Protein AF-A0A960TNL7-F1 (afdb_monomer_lite)

pLDDT: mean 84.26, std 13.71, range [48.0, 95.0]

Secondary structure (DSSP, 8-state):
-HHHHHHHHHHHHHHHHHHHHHHHHHHHHHHHHHHHHHHHHHHHHHHHHHHHHHHTT--HHHHHHHHT--HHHHHHHHH--S-------

Sequence (89 aa):
KKKMKDKMNHASQLKSKKNRGIEIGKEIGKEQGIEIGKEQGKLEGLKKGLLALHSIGKSPDEISILLDISLEEVHKILNSDETEEEEEL

Foldseek 3Di:
DVVVVVVVVVVVVVVVVVVVVVVVVVVVVVVVVVVVVVVVVVVVVLLVQLVVCVVVPDDLVVSCVVSVHDSVVSVCSVPVPDDPDPPDD

Structure (mmCIF, N/CA/C/O backbone):
data_AF-A0A960TNL7-F1
#
_entry.id   AF-A0A960TNL7-F1
#
loop_
_atom_site.group_PDB
_atom_site.id
_atom_site.type_symbol
_atom_site.label_atom_id
_atom_site.label_alt_id
_atom_site.label_comp_id
_atom_site.label_asym_id
_atom_site.label_entity_id
_atom_site.label_seq_id
_atom_site.pdbx_PDB_ins_code
_atom_site.Cartn_x
_atom_site.Cartn_y
_atom_site.Cartn_z
_atom_site.occupancy
_atom_site.B_iso_or_equiv
_atom_site.auth_seq_id
_atom_site.auth_comp_id
_atom_site.auth_asym_id
_atom_site.auth_atom_id
_atom_site.pdbx_PDB_model_num
ATOM 1 N N . LYS A 1 1 ? 29.649 5.982 -53.672 1.00 61.44 1 LYS A N 1
ATOM 2 C CA . LYS A 1 1 ? 28.361 6.549 -53.185 1.00 61.44 1 LYS A CA 1
ATOM 3 C C . LYS A 1 1 ? 27.465 5.518 -52.463 1.00 61.44 1 LYS A C 1
ATOM 5 O O . LYS A 1 1 ? 27.028 5.827 -51.365 1.00 61.44 1 LYS A O 1
ATOM 10 N N . LYS A 1 2 ? 27.248 4.294 -52.989 1.00 62.78 2 LYS A N 1
ATOM 11 C CA . LYS A 1 2 ? 26.377 3.248 -52.382 1.00 62.78 2 LYS A CA 1
ATOM 12 C C . LYS A 1 2 ? 26.780 2.822 -50.949 1.00 62.78 2 LYS A C 1
ATOM 14 O O . LYS A 1 2 ? 25.990 2.988 -50.032 1.00 62.78 2 LYS A O 1
ATOM 19 N N . LYS A 1 3 ? 28.060 2.482 -50.721 1.00 63.09 3 LYS A N 1
ATOM 20 C CA . LYS A 1 3 ? 28.597 2.075 -49.398 1.00 63.09 3 LYS A CA 1
ATOM 21 C C . LYS A 1 3 ? 28.419 3.101 -48.257 1.00 63.09 3 LYS A C 1
ATOM 23 O O . LYS A 1 3 ? 28.402 2.709 -47.098 1.00 63.09 3 LYS A O 1
ATOM 28 N N . MET A 1 4 ? 28.320 4.402 -48.558 1.00 63.94 4 MET A N 1
ATOM 29 C CA . MET A 1 4 ? 28.082 5.444 -47.540 1.00 63.94 4 MET A CA 1
ATOM 30 C C . MET A 1 4 ? 26.613 5.494 -47.107 1.00 63.94 4 MET A C 1
ATOM 32 O O . MET A 1 4 ? 26.344 5.624 -45.918 1.00 63.94 4 MET A O 1
ATOM 36 N N . LYS A 1 5 ? 25.672 5.342 -48.053 1.00 63.97 5 LYS A N 1
ATOM 37 C CA . LYS A 1 5 ? 24.229 5.289 -47.761 1.00 63.97 5 LYS A CA 1
ATOM 38 C C . LYS A 1 5 ? 23.872 4.080 -46.894 1.00 63.97 5 LYS A C 1
ATOM 40 O O . LYS A 1 5 ? 23.107 4.230 -45.950 1.00 63.97 5 LYS A O 1
ATOM 45 N N . ASP A 1 6 ? 24.484 2.925 -47.151 1.00 67.88 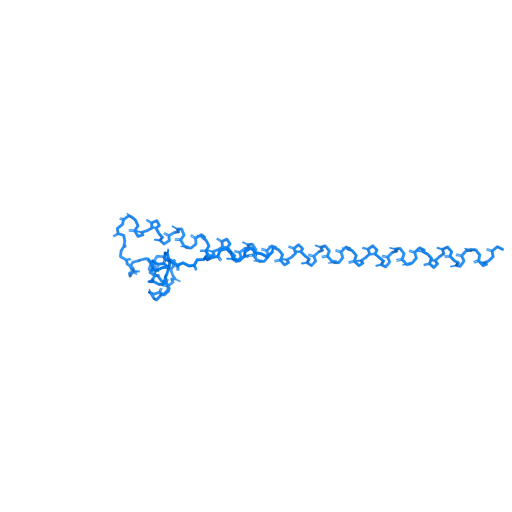6 ASP A N 1
ATOM 46 C CA . ASP A 1 6 ? 24.217 1.702 -46.381 1.00 67.88 6 ASP A CA 1
ATOM 47 C C . ASP A 1 6 ? 24.708 1.812 -44.925 1.00 67.88 6 ASP A C 1
ATOM 49 O O . ASP A 1 6 ? 23.985 1.457 -43.995 1.00 67.88 6 ASP A O 1
ATOM 53 N N . LYS A 1 7 ? 25.898 2.395 -44.700 1.00 66.62 7 LYS A N 1
ATOM 54 C CA . LYS A 1 7 ? 26.417 2.678 -43.347 1.00 66.62 7 LYS A CA 1
ATOM 55 C C . LYS A 1 7 ? 25.550 3.687 -42.591 1.00 66.62 7 LYS A C 1
ATOM 57 O O . LYS A 1 7 ? 25.314 3.523 -41.397 1.00 66.62 7 LYS A O 1
ATOM 62 N N . MET A 1 8 ? 25.066 4.714 -43.287 1.00 65.69 8 MET A N 1
ATOM 63 C CA . MET A 1 8 ? 24.209 5.752 -42.712 1.00 65.69 8 MET A CA 1
ATOM 64 C C . MET A 1 8 ? 22.819 5.200 -42.345 1.00 65.69 8 MET A C 1
ATOM 66 O O . MET A 1 8 ? 22.319 5.481 -41.255 1.00 65.69 8 MET A O 1
ATOM 70 N N . ASN A 1 9 ? 22.250 4.321 -43.179 1.00 73.19 9 ASN A N 1
ATOM 71 C CA . ASN A 1 9 ? 21.028 3.576 -42.861 1.00 73.19 9 ASN A CA 1
ATOM 72 C C . ASN A 1 9 ? 21.225 2.649 -41.654 1.00 73.19 9 ASN A C 1
ATOM 74 O O . ASN A 1 9 ? 20.398 2.652 -40.743 1.00 73.19 9 ASN A O 1
ATOM 78 N N . HIS A 1 10 ? 22.339 1.919 -41.585 1.00 74.88 10 HIS A N 1
ATOM 79 C CA . HIS A 1 10 ? 22.629 1.041 -40.450 1.00 74.88 10 HIS A CA 1
ATOM 80 C C . HIS A 1 10 ? 22.783 1.815 -39.128 1.00 74.88 10 HIS A C 1
ATOM 82 O O . HIS A 1 10 ? 22.181 1.449 -38.119 1.00 74.88 10 HIS A O 1
ATOM 88 N N . ALA A 1 11 ? 23.505 2.940 -39.140 1.00 79.00 11 ALA A N 1
ATOM 89 C CA . ALA A 1 11 ? 23.650 3.807 -37.970 1.00 79.00 11 ALA A CA 1
ATOM 90 C C . ALA A 1 11 ? 22.302 4.383 -37.496 1.00 79.00 11 ALA A C 1
ATOM 92 O O . ALA A 1 11 ? 22.033 4.431 -36.294 1.00 79.00 11 ALA A O 1
ATOM 93 N N . SER A 1 12 ? 21.424 4.769 -38.429 1.00 81.50 12 SER A N 1
ATOM 94 C CA . SER A 1 12 ? 20.083 5.262 -38.093 1.00 81.50 12 SER A CA 1
ATOM 95 C C . SER A 1 12 ? 19.202 4.186 -37.443 1.00 81.50 12 SER A C 1
ATOM 97 O O . SER A 1 12 ? 18.516 4.464 -36.459 1.00 81.50 12 SER A O 1
ATOM 99 N N . GLN A 1 13 ? 19.287 2.938 -37.916 1.00 84.69 13 GLN A N 1
ATOM 100 C CA . GLN A 1 13 ? 18.563 1.806 -37.335 1.00 84.69 13 GLN A CA 1
ATOM 101 C C . GLN A 1 13 ? 19.066 1.469 -35.930 1.00 84.69 13 GLN A C 1
ATOM 103 O O . GLN A 1 13 ? 18.258 1.223 -35.037 1.00 84.69 13 GLN A O 1
ATOM 108 N N . LEU A 1 14 ? 20.383 1.495 -35.705 1.00 85.44 14 LEU A N 1
ATOM 109 C CA . LEU A 1 14 ? 20.959 1.290 -34.372 1.00 85.44 14 LEU A CA 1
ATOM 110 C C . LEU A 1 14 ? 20.506 2.377 -33.392 1.00 85.44 14 LEU A C 1
ATOM 112 O O . LEU A 1 14 ? 20.106 2.066 -32.270 1.00 85.44 14 LEU A O 1
ATOM 116 N N . LYS A 1 15 ? 20.492 3.643 -33.827 1.00 88.50 15 LYS A N 1
ATOM 117 C CA . LYS A 1 15 ? 19.992 4.759 -33.013 1.00 88.50 15 LYS A CA 1
ATOM 118 C C . LYS A 1 15 ? 18.503 4.601 -32.686 1.00 88.50 15 LYS A C 1
ATOM 120 O O . LYS A 1 15 ? 18.114 4.805 -31.542 1.00 88.50 15 LYS A O 1
ATOM 125 N N . SER A 1 16 ? 17.688 4.189 -33.657 1.00 88.62 16 SER A N 1
ATOM 126 C CA . SER A 1 16 ? 16.260 3.921 -33.448 1.00 88.62 16 SER A CA 1
ATOM 127 C C . SER A 1 16 ? 16.028 2.782 -32.448 1.00 88.62 16 SER A C 1
ATOM 129 O O . SER A 1 16 ? 15.243 2.946 -31.517 1.00 88.62 16 SER A O 1
ATOM 131 N N . LYS A 1 17 ? 16.762 1.668 -32.568 1.00 90.50 17 LYS A N 1
ATOM 132 C CA . LYS A 1 17 ? 16.690 0.551 -31.610 1.00 90.50 17 LYS A CA 1
ATOM 133 C C . LYS A 1 17 ? 17.099 0.976 -30.200 1.00 90.50 17 LYS A C 1
ATOM 135 O O . LYS A 1 17 ? 16.417 0.618 -29.245 1.00 90.50 17 LYS A O 1
ATOM 140 N N . LYS A 1 18 ? 18.169 1.769 -30.071 1.00 91.81 18 LYS A N 1
ATOM 141 C CA . LYS A 1 18 ? 18.609 2.326 -28.784 1.00 91.81 18 LYS A CA 1
ATOM 142 C C . LYS A 1 18 ? 17.528 3.209 -28.160 1.00 91.81 18 LYS A C 1
ATOM 144 O O . LYS A 1 18 ? 17.203 3.022 -26.994 1.00 91.81 18 LYS A O 1
ATOM 149 N N . ASN A 1 19 ? 16.968 4.143 -28.927 1.00 93.12 19 ASN A N 1
ATOM 150 C CA . ASN A 1 19 ? 15.915 5.035 -28.438 1.00 93.12 19 ASN A CA 1
ATOM 151 C C . ASN A 1 19 ? 14.688 4.244 -27.984 1.00 93.12 19 ASN A C 1
ATOM 153 O O . ASN A 1 19 ? 14.211 4.462 -26.878 1.00 93.12 19 ASN A O 1
ATOM 157 N N . ARG A 1 20 ? 14.263 3.256 -28.778 1.00 92.56 20 ARG A N 1
ATOM 158 C CA . ARG A 1 20 ? 13.146 2.380 -28.422 1.00 92.56 20 ARG A CA 1
ATOM 159 C C . ARG A 1 20 ? 13.412 1.598 -27.135 1.00 92.56 20 ARG A C 1
ATOM 161 O O . ARG A 1 20 ? 12.525 1.498 -26.302 1.00 92.56 20 ARG A O 1
ATOM 168 N N . GLY A 1 21 ? 14.628 1.083 -26.946 1.00 93.25 21 GLY A N 1
ATOM 169 C CA . GLY A 1 21 ? 15.013 0.426 -25.694 1.00 93.25 21 GLY A CA 1
ATOM 170 C C . GLY A 1 21 ? 14.941 1.362 -24.482 1.00 93.25 21 GLY A C 1
ATOM 171 O O . GLY A 1 21 ? 14.454 0.961 -23.431 1.00 93.25 21 GLY A O 1
ATOM 172 N N . ILE A 1 22 ? 15.365 2.621 -24.636 1.00 94.31 22 ILE A N 1
ATOM 173 C CA . ILE A 1 22 ? 15.272 3.639 -23.576 1.00 94.31 22 ILE A CA 1
ATOM 174 C C . ILE A 1 22 ? 13.811 3.977 -23.260 1.00 94.31 22 ILE A C 1
ATOM 176 O O . ILE A 1 22 ? 13.462 4.094 -22.089 1.00 94.31 22 ILE A O 1
ATOM 180 N N . GLU A 1 23 ? 12.967 4.152 -24.277 1.00 94.50 23 GLU A N 1
ATOM 181 C CA . GLU A 1 23 ? 11.542 4.450 -24.086 1.00 94.50 23 GLU A CA 1
ATOM 182 C C . GLU A 1 23 ? 10.828 3.314 -23.354 1.00 94.50 23 GLU A C 1
ATOM 184 O O . GLU A 1 23 ? 10.161 3.572 -22.356 1.00 94.50 23 GLU A O 1
ATOM 189 N N . ILE A 1 24 ? 11.063 2.064 -23.768 1.00 93.94 24 ILE A N 1
ATOM 190 C CA . ILE A 1 24 ? 10.518 0.880 -23.091 1.00 93.94 24 ILE A CA 1
ATOM 191 C C . ILE A 1 24 ? 10.993 0.824 -21.634 1.00 93.94 24 ILE A C 1
ATOM 193 O O . ILE A 1 24 ? 10.184 0.649 -20.731 1.00 93.94 24 ILE A O 1
ATOM 197 N N . GLY A 1 25 ? 12.292 1.022 -21.382 1.00 92.88 25 GLY A N 1
ATOM 198 C CA . GLY A 1 25 ? 12.828 1.005 -20.018 1.00 92.88 25 GLY A CA 1
ATOM 199 C C . GLY A 1 25 ? 12.218 2.083 -19.116 1.00 92.88 25 GLY A C 1
ATOM 200 O O . GLY A 1 25 ? 11.933 1.821 -17.951 1.00 92.88 25 GLY A O 1
ATOM 201 N N . LYS A 1 26 ? 11.969 3.285 -19.653 1.00 94.88 26 LYS A N 1
ATOM 202 C CA . LYS A 1 26 ? 11.2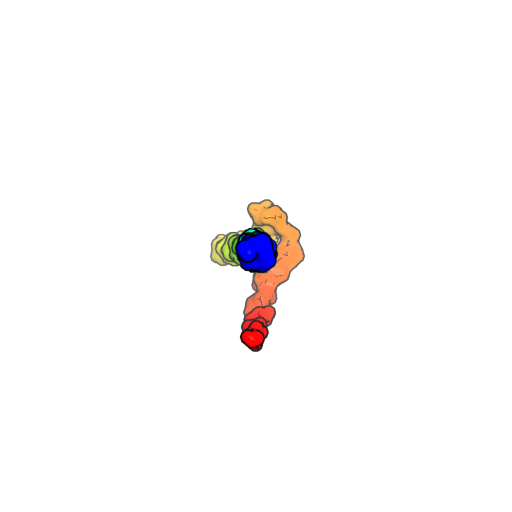90 4.364 -18.918 1.00 94.88 26 LYS A CA 1
ATOM 203 C C . LYS A 1 26 ? 9.835 4.035 -18.609 1.00 94.88 26 LYS A C 1
ATOM 205 O O . LYS A 1 26 ? 9.370 4.366 -17.523 1.00 94.88 26 LYS A O 1
ATOM 210 N N . GLU A 1 27 ? 9.123 3.439 -19.560 1.00 94.19 27 GLU A N 1
ATOM 211 C CA . GLU A 1 27 ? 7.722 3.061 -19.383 1.00 94.19 27 GLU A CA 1
ATOM 212 C C . GLU A 1 27 ? 7.579 1.994 -18.295 1.00 94.19 27 GLU A C 1
ATOM 214 O O . GLU A 1 27 ? 6.850 2.219 -17.330 1.00 94.19 27 GLU A O 1
ATOM 219 N N . ILE A 1 28 ? 8.378 0.923 -18.374 1.00 93.00 28 ILE A N 1
ATO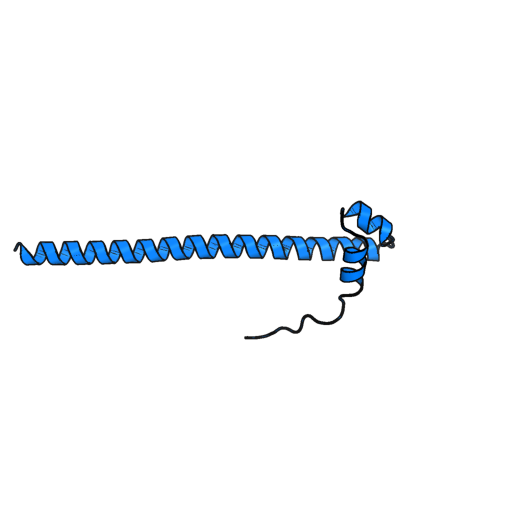M 220 C CA . ILE A 1 28 ? 8.405 -0.148 -17.366 1.00 93.00 28 ILE A CA 1
ATOM 221 C C . ILE A 1 28 ? 8.760 0.415 -15.987 1.00 93.00 28 ILE A C 1
ATOM 223 O O . ILE A 1 28 ? 8.052 0.163 -15.016 1.00 93.00 28 ILE A O 1
ATOM 227 N N . GLY A 1 29 ? 9.828 1.216 -15.891 1.00 93.00 29 GLY A N 1
ATOM 228 C CA . GLY A 1 29 ? 10.245 1.788 -14.609 1.00 93.00 29 GLY A CA 1
ATOM 229 C C . GLY A 1 29 ? 9.181 2.701 -13.993 1.00 93.00 29 GLY A C 1
ATOM 230 O O . GLY A 1 29 ? 8.985 2.696 -12.779 1.00 93.00 29 GLY A O 1
ATOM 231 N N . LYS A 1 30 ? 8.451 3.458 -14.820 1.00 94.75 30 LYS A N 1
ATOM 232 C CA . LYS A 1 30 ? 7.340 4.295 -14.355 1.00 94.75 30 LYS A CA 1
ATOM 233 C C . LYS A 1 30 ? 6.168 3.449 -13.858 1.00 94.75 30 LYS A C 1
ATOM 235 O O . LYS A 1 30 ? 5.601 3.778 -12.820 1.00 94.75 30 LYS A O 1
ATOM 240 N N . GLU A 1 31 ? 5.787 2.411 -14.594 1.00 93.31 31 GLU A N 1
ATOM 241 C CA . GLU A 1 31 ? 4.684 1.524 -14.218 1.00 93.31 31 GLU A CA 1
ATOM 242 C C . GLU A 1 31 ? 4.970 0.824 -12.885 1.00 93.31 31 GLU A C 1
ATOM 244 O O . GLU A 1 31 ? 4.172 0.941 -11.955 1.00 93.31 31 GLU A O 1
ATOM 249 N N . GLN A 1 32 ? 6.162 0.236 -12.747 1.00 90.19 32 GLN A N 1
ATOM 250 C CA . GLN A 1 32 ? 6.613 -0.392 -11.503 1.00 90.19 32 GLN A CA 1
ATOM 251 C C . GLN A 1 32 ? 6.642 0.599 -10.334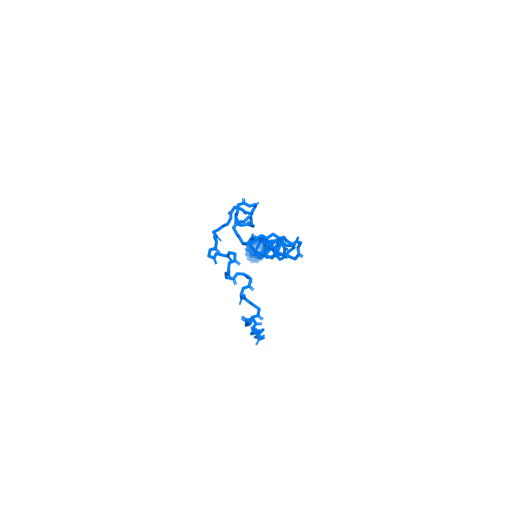 1.00 90.19 32 GLN A C 1
ATOM 253 O O . GLN A 1 32 ? 6.115 0.308 -9.263 1.00 90.19 32 GLN A O 1
ATOM 258 N N . GLY A 1 33 ? 7.200 1.797 -10.537 1.00 91.25 33 GLY A N 1
ATOM 259 C CA . GLY A 1 33 ? 7.239 2.819 -9.489 1.00 91.25 33 GLY A CA 1
ATOM 260 C C . GLY A 1 33 ? 5.847 3.265 -9.026 1.00 91.25 33 GLY A C 1
ATOM 261 O O . GLY A 1 33 ? 5.634 3.486 -7.835 1.00 91.25 33 GLY A O 1
ATOM 262 N N . ILE A 1 34 ? 4.879 3.370 -9.944 1.00 93.38 34 ILE A N 1
ATOM 263 C CA . ILE A 1 34 ? 3.488 3.711 -9.605 1.00 93.38 34 ILE A CA 1
ATOM 264 C C . ILE A 1 34 ? 2.819 2.586 -8.813 1.00 93.38 34 ILE A C 1
ATOM 266 O O . ILE A 1 34 ? 2.069 2.876 -7.882 1.00 93.38 34 ILE A O 1
ATOM 270 N N . GLU A 1 35 ? 3.044 1.328 -9.187 1.00 92.56 35 GLU A N 1
ATOM 271 C CA . GLU A 1 35 ? 2.468 0.173 -8.495 1.00 92.56 35 GLU A CA 1
ATOM 272 C C . GLU A 1 35 ? 2.965 0.092 -7.048 1.00 92.56 35 GLU A C 1
ATOM 274 O O . GLU A 1 35 ? 2.148 0.119 -6.125 1.00 92.56 35 GLU A O 1
ATOM 279 N N . ILE A 1 36 ? 4.288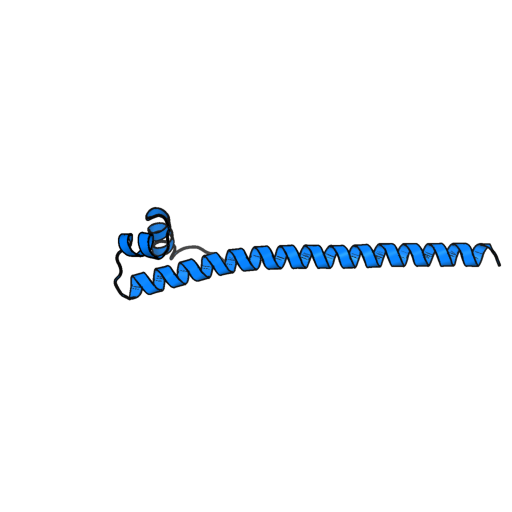 0.150 -6.859 1.00 89.19 36 ILE A N 1
ATOM 280 C CA . ILE A 1 36 ? 4.926 0.163 -5.535 1.00 89.19 36 ILE A CA 1
ATOM 281 C C . ILE A 1 36 ? 4.394 1.330 -4.695 1.00 89.19 36 ILE A C 1
ATOM 283 O O . ILE A 1 36 ? 3.963 1.142 -3.558 1.00 89.19 36 ILE A O 1
ATOM 287 N N . GLY A 1 37 ? 4.357 2.540 -5.266 1.00 89.44 37 GLY A N 1
ATOM 288 C CA . GLY A 1 37 ? 3.884 3.723 -4.548 1.00 89.44 37 GLY A CA 1
ATOM 289 C C . GLY A 1 37 ? 2.407 3.642 -4.146 1.00 89.44 37 GLY A C 1
ATOM 290 O O . GLY A 1 37 ? 2.034 4.102 -3.067 1.00 89.44 37 GLY A O 1
ATOM 291 N N . LYS A 1 38 ? 1.549 3.036 -4.978 1.00 91.19 38 LYS A N 1
ATOM 292 C CA . LYS A 1 38 ? 0.134 2.813 -4.636 1.00 91.19 38 LYS A CA 1
ATOM 293 C C . LYS A 1 38 ? -0.023 1.817 -3.494 1.00 91.19 38 LYS A C 1
ATOM 295 O O . LYS A 1 38 ? -0.857 2.044 -2.618 1.00 91.19 38 LYS A O 1
ATOM 300 N N . GLU A 1 39 ? 0.738 0.729 -3.512 1.00 88.81 39 GLU A N 1
ATOM 301 C CA . GLU A 1 39 ? 0.688 -0.292 -2.466 1.00 88.81 39 GLU A CA 1
ATOM 302 C C . GLU A 1 39 ? 1.179 0.264 -1.124 1.00 88.81 39 GLU A C 1
ATOM 304 O O . GLU A 1 39 ? 0.456 0.188 -0.127 1.00 88.81 39 GLU A O 1
ATOM 309 N N . GLN A 1 40 ? 2.333 0.939 -1.125 1.00 85.81 40 GLN A N 1
ATOM 310 C CA . GLN A 1 40 ? 2.867 1.623 0.055 1.00 85.81 40 GLN A CA 1
ATOM 311 C C . GLN A 1 40 ? 1.892 2.676 0.593 1.00 85.81 40 GLN A C 1
ATOM 313 O O . GLN A 1 40 ? 1.573 2.674 1.781 1.00 85.81 40 GLN A O 1
ATOM 318 N N . GLY A 1 41 ? 1.346 3.532 -0.278 1.00 89.00 41 GLY A N 1
ATOM 319 C CA . GLY A 1 41 ? 0.389 4.561 0.130 1.00 89.00 41 GLY A CA 1
ATOM 320 C C . GLY A 1 41 ? -0.910 3.984 0.703 1.00 89.00 41 GLY A C 1
ATOM 321 O O . GLY A 1 41 ? -1.473 4.545 1.644 1.00 89.00 41 GLY A O 1
ATOM 322 N N . LYS A 1 42 ? -1.382 2.841 0.184 1.00 88.81 42 LYS A N 1
ATOM 323 C CA . LYS A 1 42 ? -2.546 2.137 0.738 1.00 88.81 42 LYS A CA 1
ATOM 324 C C . LYS A 1 42 ? -2.257 1.626 2.151 1.00 88.81 42 LYS A C 1
ATOM 326 O O . LYS A 1 42 ? -3.082 1.839 3.039 1.00 88.81 42 LYS A O 1
ATOM 331 N N . LEU A 1 43 ? -1.105 0.987 2.360 1.00 87.00 43 LEU A N 1
ATOM 332 C CA . LEU 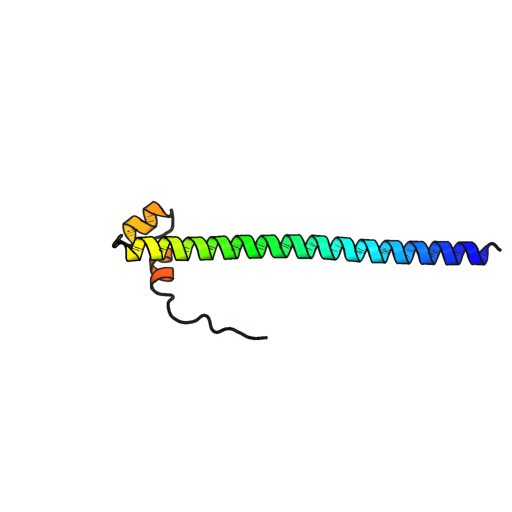A 1 43 ? -0.685 0.489 3.673 1.00 87.00 43 LEU A CA 1
ATOM 333 C C . LEU A 1 43 ? -0.521 1.632 4.681 1.00 87.00 43 LEU A C 1
ATOM 335 O O . LEU A 1 43 ? -1.046 1.555 5.790 1.00 87.00 43 LEU A O 1
ATOM 339 N N . GLU A 1 44 ? 0.142 2.718 4.287 1.00 89.06 44 GLU A N 1
ATOM 340 C CA . GLU A 1 44 ? 0.339 3.889 5.144 1.00 89.06 44 GLU A CA 1
ATOM 341 C C . GLU A 1 44 ? -0.998 4.557 5.504 1.00 89.06 44 GLU A C 1
ATOM 343 O O . GLU A 1 44 ? -1.238 4.899 6.665 1.00 89.06 44 GLU A O 1
ATOM 348 N N . GLY A 1 45 ? -1.902 4.704 4.531 1.00 90.81 45 GLY A N 1
ATOM 349 C CA . GLY A 1 45 ? -3.244 5.240 4.759 1.00 90.81 45 GLY A CA 1
ATOM 350 C C . GLY A 1 45 ? -4.060 4.384 5.729 1.00 90.81 45 GLY A C 1
ATOM 351 O O . GLY A 1 45 ? -4.727 4.923 6.614 1.00 90.81 45 GLY A O 1
ATOM 352 N N . LEU A 1 46 ? -3.960 3.060 5.608 1.00 90.25 46 LEU A N 1
ATOM 353 C CA . LEU A 1 46 ? -4.622 2.108 6.497 1.00 90.25 46 LEU A CA 1
ATOM 354 C C . LEU A 1 46 ? -4.064 2.187 7.923 1.00 90.25 46 LEU A C 1
ATOM 356 O O . LEU A 1 46 ? -4.846 2.337 8.863 1.00 90.25 46 LEU A O 1
ATOM 360 N N . LYS A 1 47 ? -2.731 2.189 8.083 1.00 90.44 47 LYS A N 1
ATOM 361 C CA . LYS A 1 47 ? -2.066 2.385 9.384 1.00 90.44 47 LYS A CA 1
ATOM 362 C C . LYS A 1 47 ? -2.518 3.698 10.040 1.00 90.44 47 LYS A C 1
ATOM 364 O O . LYS A 1 47 ? -2.942 3.694 11.194 1.00 90.44 47 LYS A O 1
ATOM 369 N N . LYS A 1 48 ? -2.508 4.816 9.300 1.00 90.94 48 LYS A N 1
ATOM 370 C CA . LYS A 1 48 ? -2.957 6.129 9.807 1.00 90.94 48 LYS A CA 1
ATOM 371 C C . LYS A 1 48 ? -4.429 6.129 10.216 1.00 90.94 48 LYS A C 1
ATOM 373 O O . LYS A 1 48 ? -4.759 6.666 11.270 1.00 90.94 48 LYS A O 1
ATOM 378 N N . GLY A 1 49 ? -5.308 5.538 9.405 1.00 92.38 49 GLY A N 1
ATOM 379 C CA . GLY A 1 49 ? -6.737 5.437 9.709 1.00 92.38 49 GLY A CA 1
ATOM 380 C C . GLY A 1 49 ? -7.003 4.625 10.976 1.00 92.38 49 GLY A C 1
ATOM 381 O O . GLY A 1 49 ? -7.752 5.063 11.847 1.00 92.38 49 GLY A O 1
ATOM 382 N N . LEU A 1 50 ? -6.329 3.484 11.115 1.00 93.94 50 LEU A N 1
ATOM 383 C CA . LEU A 1 50 ? -6.395 2.638 12.303 1.00 93.94 50 LEU A CA 1
ATOM 384 C C . LEU A 1 50 ? -5.914 3.376 13.556 1.00 93.94 50 LEU A C 1
ATOM 386 O O . LEU A 1 50 ? -6.635 3.402 14.553 1.00 93.94 50 LEU A O 1
ATOM 390 N N . LEU A 1 51 ? -4.741 4.016 13.503 1.00 91.12 51 LEU A N 1
ATOM 391 C CA . LEU A 1 51 ? -4.195 4.766 14.639 1.00 91.12 51 LEU A CA 1
ATOM 392 C C . LEU A 1 51 ? -5.096 5.943 15.023 1.00 91.12 51 LEU A C 1
ATOM 394 O O . LEU A 1 51 ? -5.316 6.190 16.209 1.00 91.12 51 LEU A O 1
ATOM 398 N N . ALA A 1 52 ? -5.676 6.632 14.035 1.00 93.06 52 ALA A N 1
ATOM 399 C CA . ALA A 1 52 ? -6.639 7.698 14.280 1.00 93.06 52 ALA A CA 1
ATOM 400 C C . ALA A 1 52 ? -7.875 7.168 15.027 1.00 93.06 52 ALA A C 1
ATOM 402 O O . ALA A 1 52 ? -8.248 7.732 16.057 1.00 93.06 52 ALA A O 1
ATOM 403 N N . LEU A 1 53 ? -8.468 6.058 14.572 1.00 93.62 53 LEU A N 1
ATOM 404 C CA . LEU A 1 53 ? -9.618 5.435 15.238 1.00 93.62 53 LEU A CA 1
ATOM 405 C C . LEU A 1 53 ? -9.276 4.945 16.655 1.00 93.62 53 LEU A C 1
ATOM 407 O O . LEU A 1 53 ? -10.047 5.158 17.591 1.00 93.62 53 LEU A O 1
ATOM 411 N N . HIS A 1 54 ? -8.104 4.344 16.838 1.00 92.88 54 HIS A N 1
ATOM 412 C CA . HIS A 1 54 ? -7.644 3.916 18.156 1.00 92.88 54 HIS A CA 1
ATOM 413 C C . HIS A 1 54 ? -7.462 5.113 19.105 1.00 92.88 54 HIS A C 1
ATOM 415 O O . HIS A 1 54 ? -7.918 5.080 20.246 1.00 92.88 54 HIS A O 1
ATOM 421 N N . SER A 1 55 ? -6.888 6.219 18.617 1.00 91.00 55 SER A N 1
ATOM 422 C CA . SER A 1 55 ? -6.658 7.428 19.422 1.00 91.00 55 SER A CA 1
ATOM 423 C C . SER A 1 55 ? -7.943 8.134 19.874 1.00 91.00 55 SER A C 1
ATOM 425 O O . SER A 1 55 ? -7.953 8.760 20.933 1.00 91.00 55 SER A O 1
ATOM 427 N N . ILE A 1 56 ? -9.044 8.001 19.125 1.00 94.19 56 ILE A N 1
ATOM 428 C CA . ILE A 1 56 ? -10.370 8.501 19.533 1.00 94.19 56 ILE A CA 1
ATOM 429 C C . ILE A 1 56 ? -11.115 7.530 20.469 1.00 94.19 56 ILE A C 1
ATOM 431 O O . ILE A 1 56 ? -12.267 7.786 20.820 1.00 94.19 56 ILE A O 1
ATOM 435 N N . GLY A 1 57 ? -10.479 6.424 20.874 1.00 92.88 57 GLY A N 1
ATOM 436 C CA . GLY A 1 57 ? -11.012 5.467 21.844 1.00 92.88 57 GLY A CA 1
ATOM 437 C C . GLY A 1 57 ? -11.843 4.331 21.247 1.00 92.88 57 GLY A C 1
ATOM 438 O O . GLY A 1 57 ? -12.598 3.697 21.984 1.00 92.88 57 GLY A O 1
ATOM 439 N N . LYS A 1 58 ? -11.746 4.067 19.935 1.00 94.69 58 LYS A N 1
ATOM 440 C CA . LYS A 1 58 ? -12.398 2.897 19.329 1.00 94.69 58 LYS A CA 1
ATOM 441 C C . LYS A 1 58 ? -11.685 1.611 19.728 1.00 94.69 58 LYS A C 1
ATOM 443 O O . LYS A 1 58 ? -10.456 1.553 19.746 1.00 94.69 58 LYS A O 1
ATOM 448 N N . SER A 1 59 ? -12.472 0.578 20.014 1.00 94.38 59 SER A N 1
ATOM 449 C CA . SER A 1 59 ? -11.936 -0.751 20.312 1.00 94.38 59 SER A CA 1
ATOM 450 C C . SER A 1 59 ? -11.340 -1.412 19.058 1.00 94.38 59 SER A C 1
ATOM 452 O O . SER A 1 59 ? -11.800 -1.132 17.947 1.00 94.38 59 SER A O 1
ATOM 454 N N . PRO A 1 60 ? -10.351 -2.314 19.202 1.00 92.50 60 PRO A N 1
ATOM 455 C CA . PRO A 1 60 ? -9.803 -3.076 18.078 1.00 92.50 60 PRO A CA 1
ATOM 456 C C . PRO A 1 60 ? -10.873 -3.801 17.244 1.00 92.50 60 PRO A C 1
ATOM 458 O O . PRO A 1 60 ? -10.784 -3.812 16.017 1.00 92.50 60 PRO A O 1
ATOM 461 N N . ASP A 1 61 ? -11.920 -4.325 17.888 1.00 94.81 61 ASP A N 1
ATOM 462 C CA . ASP A 1 61 ? -13.066 -4.960 17.227 1.00 94.81 61 ASP A CA 1
ATOM 463 C C . ASP A 1 61 ? -13.861 -3.980 16.352 1.00 94.81 61 ASP A C 1
ATOM 465 O O . ASP A 1 61 ? -14.176 -4.278 15.200 1.00 94.81 61 ASP A O 1
ATOM 469 N N . GLU A 1 62 ? -14.154 -2.776 16.854 1.00 93.75 62 GLU A N 1
ATOM 470 C CA . GLU A 1 62 ? -14.827 -1.743 16.057 1.00 93.75 62 GLU A CA 1
ATOM 471 C C . GLU A 1 62 ? -13.963 -1.284 14.882 1.00 93.75 62 GLU A C 1
ATOM 473 O O . GLU A 1 62 ? -14.480 -1.049 13.792 1.00 93.75 62 GLU A O 1
ATOM 478 N N . ILE A 1 63 ? -12.652 -1.154 15.089 1.00 94.31 63 ILE A N 1
ATOM 479 C CA . ILE A 1 63 ? -11.709 -0.754 14.040 1.00 94.31 63 ILE A CA 1
ATOM 480 C C . ILE A 1 63 ? -11.652 -1.810 12.935 1.00 94.31 63 ILE A C 1
ATOM 482 O O . ILE A 1 63 ? -11.696 -1.451 11.759 1.00 94.31 63 ILE A O 1
ATOM 486 N N . SER A 1 64 ? -11.606 -3.093 13.307 1.00 95.00 64 SER A N 1
ATOM 487 C CA . SER A 1 64 ? -11.650 -4.225 12.374 1.00 95.00 64 SER A CA 1
ATOM 488 C C . SER A 1 64 ? -12.876 -4.148 11.461 1.00 95.00 64 SER A C 1
ATOM 490 O O . SER A 1 64 ? -12.743 -4.262 10.244 1.00 95.00 64 SER A O 1
ATOM 492 N N . ILE A 1 65 ? -14.049 -3.851 12.029 1.00 94.31 65 ILE A N 1
ATOM 493 C CA . ILE A 1 65 ? -15.297 -3.692 11.270 1.00 94.31 65 ILE A CA 1
ATOM 494 C C . ILE A 1 65 ? -15.270 -2.429 10.395 1.00 94.31 65 ILE A C 1
ATOM 496 O O . ILE A 1 65 ? -15.699 -2.468 9.244 1.00 94.31 65 ILE A O 1
ATOM 500 N N . LEU A 1 66 ? -14.791 -1.297 10.923 1.00 93.25 66 LEU A N 1
ATOM 501 C CA . LEU A 1 66 ? -14.799 -0.011 10.213 1.00 93.25 66 LEU A CA 1
ATOM 502 C C . LEU A 1 66 ? -13.840 0.025 9.020 1.00 93.25 66 LEU A C 1
ATOM 504 O O . LEU A 1 66 ? -14.134 0.686 8.024 1.00 93.25 66 LEU A O 1
ATOM 508 N N . LEU A 1 67 ? -12.691 -0.639 9.142 1.00 91.31 67 LEU A N 1
ATOM 509 C CA . LEU A 1 67 ? -11.650 -0.668 8.114 1.00 91.31 67 LEU A CA 1
ATOM 510 C C . LEU A 1 67 ? -11.682 -1.940 7.256 1.00 91.31 67 LEU A C 1
ATOM 512 O O . LEU A 1 67 ? -10.880 -2.039 6.331 1.00 91.31 67 LEU A O 1
ATOM 516 N N . ASP A 1 68 ? -12.601 -2.869 7.542 1.00 93.44 68 ASP A N 1
ATOM 517 C CA . ASP A 1 68 ? -12.731 -4.175 6.879 1.00 93.44 68 ASP A CA 1
ATOM 518 C C . ASP A 1 68 ? -11.399 -4.947 6.836 1.00 93.44 68 ASP A C 1
ATOM 520 O O . ASP A 1 68 ? -10.937 -5.428 5.801 1.00 93.44 68 ASP A O 1
ATOM 524 N N . ILE A 1 69 ? -10.747 -5.017 7.997 1.00 91.44 69 ILE A N 1
ATOM 525 C CA . ILE A 1 69 ? -9.485 -5.736 8.207 1.00 91.44 69 ILE A CA 1
ATOM 526 C C . ILE A 1 69 ? -9.626 -6.716 9.358 1.00 91.44 69 ILE A C 1
ATOM 528 O O . ILE A 1 69 ? -10.453 -6.533 10.250 1.00 91.44 69 ILE A O 1
ATOM 532 N N . SER A 1 70 ? -8.808 -7.764 9.369 1.00 93.69 70 SER A N 1
ATOM 533 C CA . SER A 1 70 ? -8.870 -8.757 10.439 1.00 93.69 70 SER A CA 1
ATOM 534 C C . SER A 1 70 ? -8.404 -8.170 11.774 1.00 93.69 70 SER A C 1
ATOM 536 O O . SER A 1 70 ? -7.526 -7.307 11.827 1.00 93.69 70 SER A O 1
ATOM 538 N N . LEU A 1 71 ? -8.959 -8.682 12.874 1.00 92.88 71 LEU A N 1
ATOM 539 C CA . LEU A 1 71 ? -8.536 -8.296 14.222 1.00 92.88 71 LEU A CA 1
ATOM 540 C C . LEU A 1 71 ? -7.033 -8.552 14.444 1.00 92.88 71 LEU A C 1
ATOM 542 O O . LEU A 1 71 ? -6.354 -7.775 15.109 1.00 92.88 71 LEU A O 1
ATOM 546 N N . GLU A 1 72 ? -6.494 -9.620 13.847 1.00 91.25 72 GLU A N 1
ATOM 547 C CA . GLU A 1 72 ? -5.060 -9.921 13.882 1.00 91.25 72 GLU A CA 1
ATOM 548 C C . GLU A 1 72 ? -4.224 -8.820 13.227 1.00 91.25 72 GLU A C 1
ATOM 550 O O . GLU A 1 72 ? -3.192 -8.438 13.775 1.00 91.25 72 GLU A O 1
ATOM 555 N N . GLU A 1 73 ? -4.652 -8.292 12.077 1.00 89.25 73 GLU A N 1
ATOM 556 C CA . GLU A 1 73 ? -3.961 -7.174 11.428 1.00 89.25 73 GLU A CA 1
ATOM 557 C C . GLU A 1 73 ? -4.057 -5.893 12.251 1.00 89.25 73 GLU A C 1
ATOM 559 O O . GLU A 1 73 ? -3.060 -5.182 12.382 1.00 89.25 73 GLU A O 1
ATOM 564 N N . VAL A 1 74 ? -5.211 -5.640 12.879 1.00 91.88 74 VAL A N 1
ATOM 565 C CA . VAL A 1 74 ? -5.366 -4.507 13.800 1.00 91.88 74 VAL A CA 1
ATOM 566 C C . VAL A 1 74 ? -4.346 -4.596 14.932 1.00 91.88 74 VAL A C 1
ATOM 568 O O . VAL A 1 74 ? -3.616 -3.639 15.192 1.00 91.88 74 VAL A O 1
ATOM 571 N N . HIS A 1 75 ? -4.248 -5.760 15.575 1.00 90.69 75 HIS A N 1
ATOM 572 C CA . HIS A 1 75 ? -3.288 -5.983 16.651 1.00 90.69 75 HIS A CA 1
ATOM 573 C C . HIS A 1 75 ? -1.843 -5.937 16.175 1.00 90.69 75 HIS A C 1
ATOM 575 O O . HIS A 1 75 ? -1.006 -5.400 16.894 1.00 90.69 75 HIS A O 1
ATOM 581 N N . LYS A 1 76 ? -1.526 -6.465 14.990 1.00 89.25 76 LYS A N 1
ATOM 582 C CA . LYS A 1 76 ? -0.178 -6.336 14.430 1.00 89.25 76 LYS A CA 1
ATOM 583 C C . LYS A 1 76 ? 0.189 -4.867 14.325 1.00 89.25 76 LYS A C 1
ATOM 585 O O . LYS A 1 76 ? 1.175 -4.475 14.932 1.00 89.25 76 LYS A O 1
ATOM 590 N N . ILE A 1 77 ? -0.632 -4.052 13.663 1.00 87.62 77 ILE A N 1
ATOM 591 C CA . ILE A 1 77 ? -0.348 -2.628 13.440 1.00 87.62 77 ILE A CA 1
ATOM 592 C C . ILE A 1 77 ? -0.228 -1.860 14.762 1.00 87.62 77 ILE A C 1
ATOM 594 O O . ILE A 1 77 ? 0.717 -1.095 14.919 1.00 87.62 77 ILE A O 1
ATOM 598 N N . LEU A 1 78 ? -1.132 -2.087 15.722 1.00 86.56 78 LEU A N 1
ATOM 599 C CA . LEU A 1 78 ? -1.075 -1.430 17.036 1.00 86.56 78 LEU A CA 1
ATOM 600 C C . LEU A 1 78 ? 0.145 -1.833 17.876 1.00 86.56 78 LEU A C 1
ATOM 602 O O . LEU A 1 78 ? 0.553 -1.069 18.739 1.00 86.56 78 LEU A O 1
ATOM 606 N N . ASN A 1 79 ? 0.708 -3.022 17.646 1.00 84.75 79 ASN A N 1
ATOM 607 C CA . ASN A 1 79 ? 1.891 -3.514 18.355 1.00 84.75 79 ASN A CA 1
ATOM 608 C C . ASN A 1 79 ? 3.191 -3.354 17.540 1.00 84.75 79 ASN A C 1
ATOM 610 O O . ASN A 1 79 ? 4.244 -3.779 18.004 1.00 84.75 79 ASN A O 1
ATOM 614 N N . SER A 1 80 ? 3.137 -2.783 16.329 1.00 71.38 80 SER A N 1
ATOM 615 C CA . SER A 1 80 ? 4.287 -2.664 15.411 1.00 71.38 80 SER A CA 1
ATOM 616 C C . SER A 1 80 ? 5.218 -1.484 15.726 1.00 71.38 80 SER A C 1
ATOM 618 O O . SER A 1 80 ? 6.017 -1.117 14.871 1.00 71.38 80 SER A O 1
ATOM 620 N N . ASP A 1 81 ? 5.137 -0.866 16.908 1.00 58.62 81 ASP A N 1
ATOM 621 C CA . ASP A 1 81 ? 5.944 0.317 17.258 1.00 58.62 81 ASP A CA 1
ATOM 622 C C . ASP A 1 81 ? 7.463 0.048 17.362 1.00 58.62 81 ASP A C 1
ATOM 624 O O . ASP A 1 81 ? 8.233 0.981 17.577 1.00 58.62 81 ASP A O 1
ATOM 628 N N . GLU A 1 82 ? 7.938 -1.185 17.159 1.00 55.69 82 GLU A N 1
ATOM 629 C CA . GLU A 1 82 ? 9.370 -1.486 17.131 1.00 55.69 82 GLU A CA 1
ATOM 630 C C . GLU A 1 82 ? 9.772 -2.205 15.834 1.00 55.69 82 GLU A C 1
ATOM 632 O O . GLU A 1 82 ? 9.243 -3.264 15.506 1.00 55.69 82 GLU A O 1
ATOM 637 N N . THR A 1 83 ? 10.786 -1.654 15.157 1.00 52.44 83 THR A N 1
ATOM 638 C CA . THR A 1 83 ? 11.585 -2.224 14.049 1.00 52.44 83 THR A CA 1
ATOM 639 C C . THR A 1 83 ? 11.085 -2.016 12.615 1.00 52.44 83 THR A C 1
ATOM 641 O O . THR A 1 83 ? 10.699 -2.940 11.912 1.00 52.44 83 THR A O 1
ATOM 644 N N . GLU A 1 84 ? 11.255 -0.799 12.107 1.00 53.53 84 GLU A N 1
ATOM 645 C CA . GLU A 1 84 ? 11.760 -0.638 10.739 1.00 53.53 84 GLU A CA 1
ATOM 646 C C . GLU A 1 84 ? 13.114 0.079 10.870 1.00 53.53 84 GLU A C 1
ATOM 648 O O . GLU A 1 84 ? 13.193 1.304 10.885 1.00 53.53 84 GLU A O 1
ATOM 653 N N . GLU A 1 85 ? 14.176 -0.709 11.103 1.00 51.12 85 GLU A N 1
ATOM 654 C CA . GLU A 1 85 ? 15.546 -0.259 10.848 1.00 51.12 85 GLU A CA 1
ATOM 655 C C . GLU A 1 85 ? 15.619 0.132 9.369 1.00 51.12 85 GLU A C 1
ATOM 657 O O . GLU A 1 85 ? 15.325 -0.672 8.482 1.00 51.12 85 GLU A O 1
ATOM 662 N N . GLU A 1 86 ? 15.978 1.388 9.119 1.00 50.47 86 GLU A N 1
ATOM 663 C CA . GLU A 1 86 ? 16.436 1.851 7.818 1.00 50.47 86 GLU A CA 1
ATOM 664 C C . GLU A 1 86 ? 17.658 1.005 7.420 1.00 50.47 86 GLU A C 1
ATOM 666 O O . GLU A 1 86 ? 18.779 1.278 7.847 1.00 50.47 86 GLU A O 1
ATOM 671 N N . GLU A 1 87 ? 17.470 -0.039 6.606 1.00 51.00 87 GLU A N 1
ATOM 672 C CA . GLU A 1 87 ? 18.571 -0.567 5.795 1.00 51.00 87 GLU A CA 1
ATOM 673 C C . GLU A 1 87 ? 18.911 0.500 4.740 1.00 51.00 87 GLU A C 1
ATOM 675 O O . GLU A 1 87 ? 18.389 0.511 3.622 1.00 51.00 87 GLU A O 1
ATOM 680 N N . GLU A 1 88 ? 19.771 1.445 5.130 1.00 48.00 88 GLU A N 1
ATOM 681 C CA . GLU A 1 88 ? 20.565 2.244 4.199 1.00 48.00 88 GLU A CA 1
ATOM 682 C C . GLU A 1 88 ? 21.481 1.293 3.401 1.00 48.00 88 GLU A C 1
ATOM 684 O O . GLU A 1 88 ? 22.383 0.662 3.958 1.00 48.00 88 GLU A O 1
ATOM 689 N N . LEU A 1 89 ? 21.242 1.193 2.088 1.00 51.62 89 LEU A N 1
ATOM 690 C CA . LEU A 1 89 ? 22.152 0.597 1.097 1.00 51.62 89 LEU A CA 1
ATOM 691 C C . LEU A 1 89 ? 22.980 1.672 0.386 1.00 51.62 89 LEU A C 1
ATOM 693 O O . LEU A 1 89 ? 22.390 2.703 -0.015 1.00 51.62 89 LEU A O 1
#

Radius of gyration: 25.84 Å; chains: 1; bounding box: 44×18×75 Å